Protein AF-A0A2V9Q5D6-F1 (afdb_monomer)

Solvent-accessible surface area (backbone atoms only — not comparable to full-atom values): 4364 Å² total; per-residue (Å²): 118,66,48,66,47,59,44,69,49,68,71,90,71,55,64,74,38,73,46,75,38,42,31,38,34,31,32,79,84,71,51,72,45,82,33,27,74,70,25,51,52,46,48,75,31,69,74,29,24,40,53,38,58,69,25,43,32,35,28,67,34,93,76,88,52,37,45,31,41,33,42,98,91,50,79,38,73,31,98

pLDDT: mean 80.44, std 10.51, range [45.72, 89.5]

Secondary structure (DSSP, 8-state):
--EEEEESSS--PPTT-EEE-EEEEEPTTS-EEE-TTTSEEEES-TTTEEE-TTSEEEE-SSS---EEEEETTEEEEE-

Nearest PDB structures (foldseek):
  8gyr-assembly2_B  TM=9.539E-01  e=2.148E-06  Leptospira interrogans
  8gyr-assembly1_A  TM=9.686E-01  e=7.902E-06  Leptospira interrogans
  2mog-assembly1_A  TM=8.688E-01  e=7.952E-05  Leptospira interrogans
  7r5j-assembly1_10  TM=8.779E-01  e=4.455E-03  Homo sapiens
  4uic-assembly1_A  TM=7.111E-01  e=7.637E-02  Geobacillus stearothermophilus

Structure (mmCIF, N/CA/C/O backbone):
data_AF-A0A2V9Q5D6-F1
#
_entry.id   AF-A0A2V9Q5D6-F1
#
loop_
_atom_site.group_PDB
_atom_site.id
_atom_site.type_symbol
_atom_site.label_atom_id
_atom_site.label_alt_id
_atom_site.label_comp_id
_atom_site.label_asym_id
_atom_site.label_entity_id
_atom_site.label_seq_id
_atom_site.pdbx_PDB_ins_code
_atom_site.Cartn_x
_atom_site.Cartn_y
_atom_site.Cartn_z
_atom_site.occupancy
_atom_site.B_iso_or_equiv
_atom_site.auth_seq_id
_atom_site.auth_comp_id
_atom_site.auth_asym_id
_atom_site.auth_atom_id
_atom_site.pdbx_PDB_model_num
ATOM 1 N N . MET A 1 1 ? 5.806 1.723 -18.320 1.00 67.31 1 MET A N 1
ATOM 2 C CA . MET A 1 1 ? 5.492 0.694 -17.301 1.00 67.31 1 MET A CA 1
ATOM 3 C C . MET A 1 1 ? 4.612 -0.343 -17.974 1.00 67.31 1 MET A C 1
ATOM 5 O O . MET A 1 1 ? 3.700 0.054 -18.684 1.00 67.31 1 MET A O 1
ATOM 9 N N . ALA A 1 2 ? 4.952 -1.622 -17.848 1.00 73.81 2 ALA A N 1
ATOM 10 C CA . ALA A 1 2 ? 4.269 -2.732 -18.509 1.00 73.81 2 ALA A CA 1
ATOM 11 C C . ALA A 1 2 ? 3.286 -3.447 -17.570 1.00 73.81 2 ALA A C 1
ATOM 13 O O . ALA A 1 2 ? 2.196 -3.805 -18.002 1.00 73.81 2 ALA A O 1
ATOM 14 N N . SER A 1 3 ? 3.636 -3.613 -16.291 1.00 80.00 3 SER A N 1
ATOM 15 C CA . SER A 1 3 ? 2.760 -4.235 -15.292 1.00 80.00 3 SER A CA 1
ATOM 16 C C . SER A 1 3 ? 3.086 -3.775 -13.870 1.00 80.00 3 SER A C 1
ATOM 18 O O . SER A 1 3 ? 4.175 -3.264 -13.601 1.00 80.00 3 SER A O 1
ATOM 20 N N . LEU A 1 4 ? 2.125 -3.945 -12.962 1.00 83.31 4 LEU A N 1
ATOM 21 C CA . LEU A 1 4 ? 2.287 -3.741 -11.524 1.00 83.31 4 LEU A CA 1
ATOM 22 C C . LEU A 1 4 ? 1.920 -5.040 -10.820 1.00 83.31 4 LEU A C 1
ATOM 24 O O . LEU A 1 4 ? 0.826 -5.549 -11.027 1.00 83.31 4 LEU A O 1
ATOM 28 N N . ALA A 1 5 ? 2.815 -5.556 -9.990 1.00 84.12 5 ALA A N 1
ATOM 29 C CA . ALA A 1 5 ? 2.556 -6.704 -9.137 1.00 84.12 5 ALA A CA 1
ATOM 30 C C . ALA A 1 5 ? 2.566 -6.260 -7.673 1.00 84.12 5 ALA A C 1
ATOM 32 O O . ALA A 1 5 ? 3.471 -5.540 -7.247 1.00 84.12 5 ALA A O 1
ATOM 33 N N . VAL A 1 6 ? 1.568 -6.694 -6.906 1.00 84.19 6 VAL A N 1
ATOM 34 C CA . VAL A 1 6 ? 1.502 -6.481 -5.457 1.00 84.19 6 VAL A CA 1
ATOM 35 C C . VAL A 1 6 ? 1.759 -7.807 -4.759 1.00 84.19 6 VAL A C 1
ATOM 37 O O . VAL A 1 6 ? 1.095 -8.801 -5.047 1.00 84.19 6 VAL A O 1
ATOM 40 N N . THR A 1 7 ? 2.712 -7.811 -3.832 1.00 82.19 7 THR A N 1
ATOM 41 C CA . THR A 1 7 ? 3.079 -8.998 -3.061 1.00 82.19 7 THR A CA 1
ATOM 42 C C . THR A 1 7 ? 3.093 -8.668 -1.567 1.00 82.19 7 THR A C 1
ATOM 44 O O . THR A 1 7 ? 3.720 -7.677 -1.183 1.00 82.19 7 THR A O 1
ATOM 47 N N . PRO A 1 8 ? 2.478 -9.498 -0.708 1.00 76.62 8 PRO A N 1
ATOM 48 C CA . PRO A 1 8 ? 1.647 -10.661 -1.036 1.00 76.62 8 PRO A CA 1
ATOM 49 C C . PRO A 1 8 ? 0.297 -10.254 -1.635 1.00 76.62 8 PRO A C 1
ATOM 51 O O . PRO A 1 8 ? -0.301 -9.278 -1.193 1.00 76.62 8 PRO A O 1
ATOM 54 N N . ALA A 1 9 ? -0.187 -11.016 -2.619 1.00 63.00 9 ALA A N 1
ATOM 55 C CA . ALA A 1 9 ? -1.480 -10.738 -3.239 1.00 63.00 9 ALA A CA 1
ATOM 56 C C . ALA A 1 9 ? -2.668 -11.128 -2.333 1.00 63.00 9 ALA A C 1
ATOM 58 O O . ALA A 1 9 ? -3.734 -10.525 -2.362 1.00 63.00 9 ALA A O 1
ATOM 59 N N . ASN A 1 10 ? -2.471 -12.127 -1.485 1.00 62.28 10 ASN A N 1
ATOM 60 C CA . ASN A 1 10 ? -3.498 -12.643 -0.592 1.00 62.28 10 ASN A CA 1
ATOM 61 C C . ASN A 1 10 ? -2.800 -13.006 0.715 1.00 62.28 10 ASN A C 1
ATOM 63 O O . ASN A 1 10 ? -2.259 -14.103 0.872 1.00 62.28 10 ASN A O 1
ATOM 67 N N . SER A 1 11 ? -2.757 -12.030 1.619 1.00 61.72 11 SER A N 1
ATOM 68 C CA . SER A 1 11 ? -2.274 -12.205 2.983 1.00 61.72 11 SER A CA 1
ATOM 69 C C . SER A 1 11 ? -3.468 -12.295 3.915 1.00 61.72 11 SER A C 1
ATOM 71 O O . SER A 1 11 ? -4.214 -11.334 4.068 1.00 61.72 11 SER A O 1
ATOM 73 N N . SER A 1 12 ? -3.629 -13.440 4.573 1.00 66.69 12 SER A N 1
ATOM 74 C CA . SER A 1 12 ? -4.591 -13.581 5.663 1.00 66.69 12 SER A CA 1
ATOM 75 C C . SER A 1 12 ? -3.982 -12.968 6.923 1.00 66.69 12 SER A C 1
ATOM 77 O O . SER A 1 12 ? -3.217 -13.617 7.635 1.00 66.69 12 SER A O 1
ATOM 79 N N . ILE A 1 13 ? -4.265 -11.690 7.163 1.00 68.56 13 ILE A N 1
ATOM 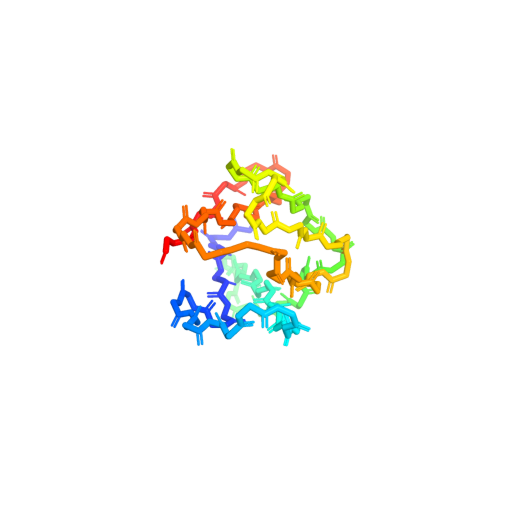80 C CA . ILE A 1 13 ? -3.740 -10.940 8.305 1.00 68.56 13 ILE A CA 1
ATOM 81 C C . ILE A 1 13 ? -4.673 -11.154 9.500 1.00 68.56 13 ILE A C 1
ATOM 83 O O . ILE A 1 13 ? -5.892 -11.059 9.375 1.00 68.56 13 ILE A O 1
ATOM 87 N N . ILE A 1 14 ? -4.112 -11.437 10.674 1.00 76.00 14 ILE A N 1
ATOM 88 C CA . ILE A 1 14 ? -4.898 -11.515 11.909 1.00 76.00 14 ILE A CA 1
ATOM 89 C C . ILE A 1 14 ? -5.337 -10.096 12.290 1.00 76.00 14 ILE A C 1
ATOM 91 O O . ILE A 1 14 ? -4.568 -9.143 12.167 1.00 76.00 14 ILE A O 1
ATOM 95 N N . VAL A 1 15 ? -6.562 -9.944 12.787 1.00 77.25 15 VAL A N 1
ATOM 96 C CA . VAL A 1 15 ? -7.042 -8.665 13.327 1.00 77.25 15 VAL A CA 1
ATOM 97 C C . VAL A 1 15 ? -6.096 -8.129 14.395 1.00 77.25 15 VAL A C 1
ATOM 99 O O . VAL A 1 15 ? -5.641 -8.864 15.269 1.00 77.25 15 VAL A O 1
ATOM 102 N N . GLY A 1 16 ? -5.780 -6.841 14.296 1.00 78.94 16 GLY A N 1
ATOM 103 C CA . GLY A 1 16 ? -4.802 -6.156 15.133 1.00 78.94 16 GLY A CA 1
ATOM 104 C C . GLY A 1 16 ? -3.354 -6.285 14.653 1.00 78.94 16 GLY A C 1
ATOM 105 O O . GLY A 1 16 ? -2.482 -5.654 15.243 1.00 78.94 16 GLY A O 1
ATOM 106 N N . ASN A 1 17 ? -3.072 -7.064 13.600 1.00 85.06 17 ASN A N 1
ATOM 107 C CA . ASN A 1 17 ? -1.741 -7.138 12.995 1.00 85.06 17 ASN A CA 1
ATOM 108 C C . ASN A 1 17 ? -1.613 -6.273 11.742 1.00 85.06 17 ASN A C 1
ATOM 110 O O . ASN A 1 17 ? -2.592 -5.893 11.088 1.00 85.06 17 ASN A O 1
ATOM 114 N N . THR A 1 18 ? -0.356 -5.995 11.410 1.00 85.81 18 THR A N 1
ATOM 115 C CA . THR A 1 18 ? 0.035 -5.305 10.191 1.00 85.81 18 THR A CA 1
ATOM 116 C C . THR A 1 18 ? 0.728 -6.260 9.225 1.00 85.81 18 THR A C 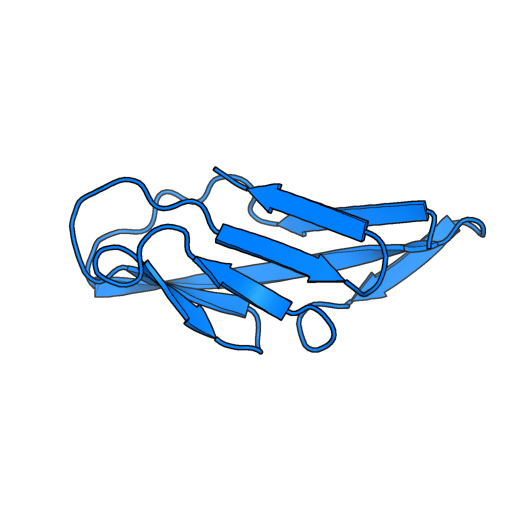1
ATOM 118 O O . THR A 1 18 ? 1.383 -7.223 9.618 1.00 85.81 18 THR A O 1
ATOM 121 N N . GLN A 1 19 ? 0.572 -5.989 7.938 1.00 86.12 19 GLN A N 1
ATOM 122 C CA . GLN A 1 19 ? 1.199 -6.695 6.839 1.00 86.12 19 GLN A CA 1
ATOM 123 C C . GLN A 1 19 ? 1.846 -5.668 5.924 1.00 86.12 19 GLN A C 1
ATOM 125 O O . GLN A 1 19 ? 1.192 -4.755 5.423 1.00 86.12 19 GLN A O 1
ATOM 130 N N . GLN A 1 20 ? 3.135 -5.844 5.662 1.00 88.25 20 GLN A N 1
ATOM 131 C CA . GLN A 1 20 ? 3.813 -5.065 4.640 1.00 88.25 20 GLN A CA 1
ATOM 132 C C . GLN A 1 20 ? 3.427 -5.607 3.260 1.00 88.25 20 GLN A C 1
ATOM 134 O O . GLN A 1 20 ? 3.641 -6.788 2.973 1.00 88.25 20 GLN A O 1
ATOM 139 N N . LEU A 1 21 ? 2.870 -4.737 2.424 1.00 87.62 21 LEU A N 1
ATOM 140 C CA . LEU A 1 21 ? 2.640 -4.946 1.003 1.00 87.62 21 LEU A CA 1
ATOM 141 C C . LEU A 1 21 ? 3.770 -4.276 0.229 1.00 87.62 21 LEU A C 1
ATOM 143 O O . LEU A 1 21 ? 4.263 -3.211 0.604 1.00 87.62 21 LEU A O 1
ATOM 147 N N . THR A 1 22 ? 4.185 -4.916 -0.855 1.00 88.06 22 THR A N 1
ATOM 148 C CA . THR A 1 22 ? 5.237 -4.428 -1.741 1.00 88.06 22 THR A CA 1
ATOM 149 C C . THR A 1 22 ? 4.678 -4.349 -3.149 1.00 88.06 22 THR A C 1
ATOM 151 O O . THR A 1 22 ? 4.232 -5.359 -3.692 1.00 88.06 22 THR A O 1
ATOM 154 N N . ALA A 1 23 ? 4.711 -3.162 -3.750 1.00 88.38 23 ALA A N 1
ATOM 155 C CA . ALA A 1 23 ? 4.321 -2.973 -5.140 1.00 88.38 23 ALA A CA 1
ATOM 156 C C . ALA A 1 23 ? 5.577 -2.928 -6.013 1.00 88.38 23 ALA A C 1
ATOM 158 O O . ALA A 1 23 ? 6.425 -2.046 -5.865 1.00 88.38 23 ALA A O 1
ATOM 159 N N . THR A 1 24 ? 5.703 -3.878 -6.933 1.00 88.06 24 THR A N 1
ATOM 160 C CA . THR A 1 24 ? 6.802 -3.947 -7.898 1.00 88.06 24 THR A CA 1
ATOM 161 C C . THR A 1 24 ? 6.252 -3.657 -9.285 1.00 88.06 24 THR A C 1
ATOM 163 O O . THR A 1 24 ? 5.387 -4.376 -9.779 1.00 88.06 24 THR A O 1
ATOM 166 N N . GLY A 1 25 ? 6.726 -2.580 -9.904 1.00 88.12 25 GLY A N 1
ATOM 167 C CA . GLY A 1 25 ? 6.410 -2.252 -11.287 1.00 88.12 25 GLY A CA 1
ATOM 168 C C . GLY A 1 25 ? 7.441 -2.856 -12.229 1.00 88.12 25 GLY A C 1
ATOM 169 O O . GLY A 1 25 ? 8.638 -2.643 -12.043 1.00 88.12 25 GLY A O 1
ATOM 170 N N . THR A 1 26 ? 6.987 -3.558 -13.260 1.00 87.50 26 THR A N 1
ATOM 171 C CA . THR A 1 26 ? 7.840 -4.044 -14.349 1.00 87.50 26 THR A CA 1
ATOM 172 C C . THR A 1 26 ? 7.672 -3.124 -15.553 1.00 87.50 26 THR A C 1
ATOM 174 O O . THR A 1 26 ? 6.554 -2.790 -15.951 1.00 87.50 26 THR A O 1
ATOM 177 N N . TYR A 1 27 ? 8.775 -2.662 -16.134 1.00 84.31 27 TYR A N 1
ATOM 178 C CA . TYR A 1 27 ? 8.803 -1.822 -17.329 1.00 84.31 27 TYR A CA 1
ATOM 179 C C . TYR A 1 27 ? 8.821 -2.677 -18.598 1.00 84.31 27 TYR A C 1
ATOM 181 O O . TYR A 1 27 ? 9.153 -3.857 -18.570 1.00 84.31 27 TYR A O 1
ATOM 189 N N . SER A 1 28 ? 8.472 -2.068 -19.732 1.00 81.62 28 SER A N 1
ATOM 190 C CA . SER A 1 28 ? 8.498 -2.729 -21.046 1.00 81.62 28 SER A CA 1
ATOM 191 C C . SER A 1 28 ? 9.896 -3.199 -21.450 1.00 81.62 28 SER A C 1
ATOM 193 O O . SER A 1 28 ? 10.018 -4.116 -22.248 1.00 81.62 28 SER A O 1
ATOM 195 N N . ASP A 1 29 ? 10.931 -2.599 -20.862 1.00 83.38 29 ASP A N 1
ATOM 196 C CA . ASP A 1 29 ? 12.338 -2.954 -21.053 1.00 83.38 29 ASP A CA 1
ATOM 197 C C . ASP A 1 29 ? 12.802 -4.103 -20.127 1.00 83.38 29 ASP A C 1
ATOM 199 O O . ASP A 1 29 ? 13.990 -4.340 -19.945 1.00 83.38 29 ASP A O 1
ATOM 203 N N . GLY A 1 30 ? 11.871 -4.775 -19.436 1.00 79.88 30 GLY A N 1
ATOM 204 C CA . GLY A 1 30 ? 12.156 -5.872 -18.500 1.00 79.88 30 GLY A CA 1
ATOM 205 C C . GLY A 1 30 ? 12.700 -5.440 -17.132 1.00 79.88 30 GLY A C 1
ATOM 206 O O . GLY A 1 30 ? 12.721 -6.241 -16.199 1.00 79.88 30 GLY A O 1
ATOM 207 N N . SER A 1 31 ? 13.088 -4.173 -16.973 1.00 86.44 31 SER A N 1
ATOM 208 C CA . SER A 1 31 ? 13.500 -3.620 -15.680 1.00 86.44 31 SER A CA 1
ATOM 209 C C . SER A 1 31 ? 12.361 -3.670 -14.658 1.00 86.44 31 SER A C 1
ATOM 211 O O . SER A 1 31 ? 11.211 -3.382 -14.984 1.00 86.44 31 SER A O 1
ATOM 213 N N . MET A 1 32 ? 12.681 -3.993 -13.406 1.00 87.31 32 MET A N 1
ATOM 214 C CA . MET A 1 32 ? 11.743 -3.970 -12.281 1.00 87.31 32 MET A CA 1
ATOM 215 C C . MET A 1 32 ? 12.128 -2.853 -11.315 1.00 87.31 32 MET A C 1
ATOM 217 O O . MET A 1 32 ? 13.306 -2.638 -11.035 1.00 87.31 32 MET A O 1
ATOM 221 N N . SER A 1 33 ? 11.145 -2.132 -10.786 1.00 86.88 33 SER A N 1
ATOM 222 C CA . SER A 1 33 ? 11.374 -1.128 -9.747 1.00 86.88 33 SER A CA 1
ATOM 223 C C . SER A 1 33 ? 10.342 -1.238 -8.645 1.00 86.88 33 SER A C 1
ATOM 225 O O . SER A 1 33 ? 9.174 -1.553 -8.876 1.00 86.88 33 SER A O 1
ATOM 227 N N . ASN A 1 34 ? 10.789 -0.971 -7.423 1.00 88.31 34 ASN A N 1
ATOM 228 C CA . ASN A 1 34 ? 9.910 -0.965 -6.273 1.00 88.31 34 ASN A CA 1
ATOM 229 C C . ASN A 1 34 ? 9.131 0.352 -6.254 1.00 88.31 34 ASN A C 1
ATOM 231 O O . ASN A 1 34 ? 9.699 1.422 -6.054 1.00 88.31 34 ASN A O 1
ATOM 235 N N . LEU A 1 35 ? 7.830 0.258 -6.502 1.00 87.12 35 LEU A N 1
ATOM 236 C CA . LEU A 1 35 ? 6.911 1.388 -6.554 1.00 87.12 35 LEU A CA 1
ATOM 237 C C . LEU A 1 35 ? 6.062 1.486 -5.287 1.00 87.12 35 LEU A C 1
ATOM 239 O O . LEU A 1 35 ? 5.153 2.301 -5.244 1.00 87.12 35 LEU A O 1
ATOM 243 N N . THR A 1 36 ? 6.353 0.704 -4.245 1.00 87.25 36 THR A N 1
ATOM 244 C CA . THR A 1 36 ? 5.580 0.650 -2.992 1.00 87.25 36 THR A CA 1
ATOM 245 C C . THR A 1 36 ? 5.250 2.029 -2.420 1.00 87.25 36 THR A C 1
ATOM 247 O O . THR A 1 36 ? 4.104 2.261 -2.059 1.00 87.25 36 THR A O 1
ATOM 250 N N . SER A 1 37 ? 6.207 2.961 -2.409 1.00 85.19 37 SER A N 1
ATOM 251 C CA . SER A 1 37 ? 5.992 4.341 -1.935 1.00 85.19 37 SER A CA 1
ATOM 252 C C . SER A 1 37 ? 5.582 5.329 -3.037 1.00 85.19 37 SER A C 1
ATOM 254 O O . SER A 1 37 ? 5.365 6.505 -2.766 1.00 85.19 37 SER A O 1
ATOM 256 N N . SER A 1 38 ? 5.539 4.885 -4.294 1.00 86.00 38 SER A N 1
ATOM 257 C CA . SER A 1 38 ? 5.117 5.673 -5.464 1.00 86.00 38 SER A CA 1
ATOM 258 C C . SER A 1 38 ? 3.696 5.351 -5.930 1.00 86.00 38 SER A C 1
ATOM 260 O O . SER A 1 38 ? 3.161 6.067 -6.772 1.00 86.00 38 SER A O 1
ATOM 262 N N . VAL A 1 39 ? 3.087 4.276 -5.426 1.00 87.06 39 VAL A N 1
ATOM 263 C CA . VAL A 1 39 ? 1.696 3.916 -5.713 1.00 87.06 39 VAL A CA 1
ATOM 264 C C . VAL A 1 39 ? 0.755 4.503 -4.664 1.00 87.06 39 VAL A C 1
ATOM 266 O O . VAL A 1 39 ? 1.097 4.636 -3.490 1.00 87.06 39 VAL A O 1
ATOM 269 N N . SER A 1 40 ? -0.458 4.835 -5.087 1.00 87.31 40 SER A N 1
ATOM 270 C CA . SER A 1 40 ? -1.556 5.159 -4.187 1.00 87.31 40 SER A CA 1
ATOM 271 C C . SER A 1 40 ? -2.204 3.871 -3.709 1.00 87.31 40 SER A C 1
ATOM 273 O O . SER A 1 40 ? -2.757 3.115 -4.507 1.00 87.31 40 SER A O 1
ATOM 275 N N . TRP A 1 41 ? -2.133 3.634 -2.406 1.00 89.31 41 TRP A N 1
ATOM 276 C CA . TRP A 1 41 ? -2.814 2.526 -1.757 1.00 89.31 41 TRP A CA 1
ATOM 277 C C . TRP A 1 41 ? -4.213 2.952 -1.322 1.00 89.31 41 TRP A C 1
ATOM 279 O O . TRP A 1 41 ? -4.379 3.977 -0.660 1.00 89.31 41 TRP A O 1
ATOM 289 N N . THR A 1 42 ? -5.215 2.156 -1.668 1.00 86.69 42 THR A N 1
ATOM 290 C CA . THR A 1 42 ? -6.597 2.324 -1.218 1.00 86.69 42 THR A CA 1
ATOM 291 C C . THR A 1 42 ? -7.108 1.011 -0.647 1.00 86.69 42 THR A C 1
ATOM 293 O O . THR A 1 42 ? -6.757 -0.067 -1.120 1.00 86.69 42 THR A O 1
ATOM 296 N N . SER A 1 43 ? -7.921 1.095 0.399 1.00 88.12 43 SER A N 1
ATOM 297 C CA . SER A 1 43 ? -8.636 -0.055 0.950 1.00 88.12 43 SER A CA 1
ATOM 298 C C . SER A 1 43 ? -10.103 0.059 0.568 1.00 88.12 43 SER A C 1
ATOM 300 O O . SER A 1 43 ? -10.645 1.166 0.581 1.00 88.12 43 SER A O 1
ATOM 302 N N . SER A 1 44 ? -10.748 -1.061 0.242 1.00 88.69 44 SER A N 1
ATOM 303 C CA . SER A 1 44 ? -12.195 -1.093 0.020 1.00 88.69 44 SER A CA 1
ATOM 304 C C . SER A 1 44 ? -12.970 -0.727 1.281 1.00 88.69 44 SER A C 1
ATOM 306 O O . SER A 1 44 ? -14.064 -0.186 1.179 1.00 88.69 44 SER A O 1
ATOM 308 N N . ASP A 1 45 ? -12.407 -1.032 2.455 1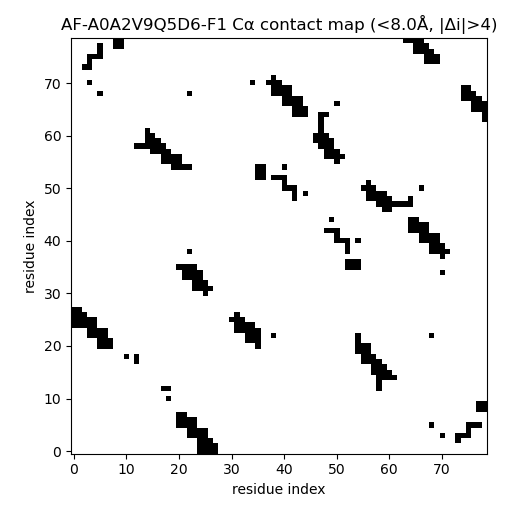.00 87.81 45 ASP A N 1
ATOM 309 C CA . ASP A 1 45 ? -13.106 -0.924 3.728 1.00 87.81 45 ASP A CA 1
ATOM 310 C C . ASP A 1 45 ? -12.146 -0.518 4.852 1.00 87.81 45 ASP A C 1
ATOM 312 O O . ASP A 1 45 ? -11.467 -1.341 5.471 1.00 87.81 45 ASP A O 1
ATOM 316 N N . SER A 1 46 ? -12.072 0.786 5.126 1.00 85.12 46 SER A N 1
ATOM 317 C CA . SER A 1 46 ? -11.198 1.347 6.165 1.00 85.12 46 SER A CA 1
ATOM 318 C C . SER A 1 46 ? -11.590 0.941 7.589 1.00 85.12 46 SER A C 1
ATOM 320 O O . SER A 1 46 ? -10.782 1.084 8.503 1.00 85.12 46 SER A O 1
ATOM 322 N N . SER A 1 47 ? -12.808 0.432 7.792 1.00 86.19 47 SER A N 1
ATOM 323 C CA . SER A 1 47 ? -13.251 -0.125 9.075 1.00 86.19 47 SER A CA 1
ATOM 324 C C . SER A 1 47 ? -12.681 -1.522 9.338 1.00 86.19 47 SER A C 1
ATOM 326 O O . SER A 1 47 ? -12.552 -1.916 10.495 1.00 86.19 47 SER A O 1
ATOM 328 N N . ILE A 1 48 ? -12.312 -2.254 8.281 1.00 86.31 48 ILE A N 1
ATOM 329 C CA . ILE A 1 48 ? -11.756 -3.611 8.353 1.00 86.31 48 ILE A CA 1
ATOM 330 C C . ILE A 1 48 ? -10.236 -3.569 8.214 1.00 86.31 48 ILE A C 1
ATOM 332 O O . ILE A 1 48 ? -9.532 -4.144 9.043 1.00 86.31 48 ILE A O 1
ATOM 336 N N . THR A 1 49 ? -9.717 -2.846 7.219 1.00 87.19 49 THR A N 1
ATOM 337 C CA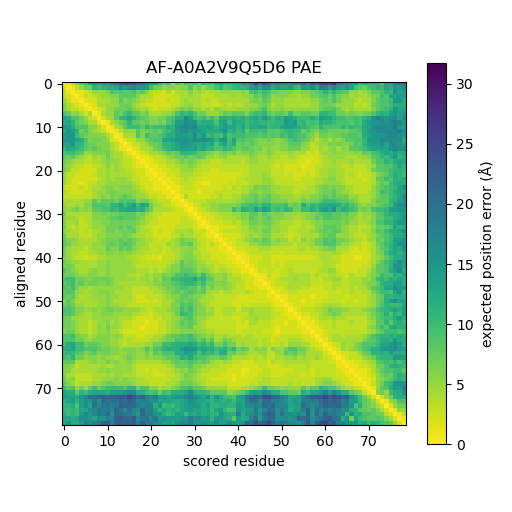 . THR A 1 49 ? -8.279 -2.745 6.944 1.00 87.19 49 THR A CA 1
ATOM 338 C C . THR A 1 49 ? -7.919 -1.340 6.479 1.00 87.19 49 THR A C 1
ATOM 340 O O . THR A 1 49 ? -8.512 -0.800 5.548 1.00 87.19 49 THR A O 1
ATOM 343 N N . THR A 1 50 ? -6.895 -0.749 7.083 1.00 88.38 50 THR A N 1
ATOM 344 C CA . THR A 1 50 ? -6.282 0.505 6.614 1.00 88.38 50 THR A CA 1
ATOM 345 C C . THR A 1 50 ? -4.944 0.209 5.960 1.00 88.38 50 THR A C 1
ATOM 347 O O . THR A 1 50 ? -4.305 -0.778 6.295 1.00 88.38 50 THR A O 1
ATOM 350 N N . VAL A 1 51 ? -4.501 1.030 5.014 1.00 89.50 51 VAL A N 1
ATOM 351 C CA . VAL A 1 51 ? -3.204 0.855 4.350 1.00 89.50 51 VAL A CA 1
ATOM 352 C C . VAL A 1 51 ? -2.476 2.191 4.295 1.00 89.50 51 VAL A C 1
ATOM 354 O O . VAL A 1 51 ? -3.080 3.217 3.988 1.00 89.50 51 VAL A O 1
ATOM 357 N N . SER A 1 52 ? -1.191 2.198 4.645 1.00 89.38 52 SER A N 1
ATOM 358 C CA . SER A 1 52 ? -0.356 3.395 4.558 1.00 89.38 52 SER A CA 1
ATOM 359 C C . SER A 1 52 ? 0.161 3.621 3.135 1.00 89.38 52 SER A C 1
ATOM 361 O O . SER A 1 52 ? 0.252 2.703 2.321 1.00 89.38 52 SER A O 1
ATOM 363 N N . SER A 1 53 ? 0.621 4.839 2.859 1.00 84.31 53 SER A N 1
ATOM 364 C CA . SER A 1 53 ? 1.349 5.172 1.627 1.00 84.31 53 SER A CA 1
ATOM 365 C C . SER A 1 53 ? 2.673 4.414 1.466 1.00 84.31 53 SER A C 1
ATOM 367 O O . SER A 1 53 ? 3.201 4.344 0.363 1.00 84.31 53 SER A O 1
ATOM 369 N N . SER A 1 54 ? 3.198 3.816 2.538 1.00 85.69 54 SER A N 1
ATOM 370 C CA . SER A 1 54 ? 4.350 2.910 2.495 1.00 85.69 54 SER A CA 1
ATOM 371 C C . SER A 1 54 ? 3.966 1.447 2.239 1.00 85.69 54 SER A C 1
ATOM 373 O O . SER A 1 54 ? 4.831 0.580 2.322 1.00 85.69 54 SER A O 1
ATOM 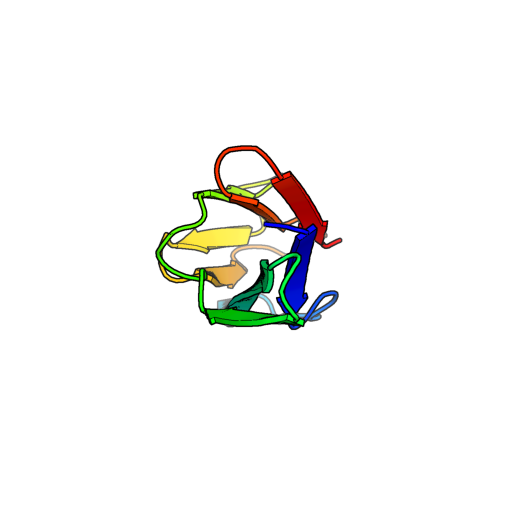375 N N . GLY A 1 55 ? 2.694 1.149 1.950 1.00 86.56 55 GLY A N 1
ATOM 376 C CA . GLY A 1 55 ? 2.193 -0.209 1.727 1.00 86.56 55 GLY A CA 1
ATOM 377 C C . GLY A 1 55 ? 1.969 -1.015 3.006 1.00 86.56 55 GLY A C 1
ATOM 378 O O . GLY A 1 55 ? 1.828 -2.230 2.940 1.00 86.56 55 GLY A O 1
ATOM 379 N N . LEU A 1 56 ? 1.944 -0.389 4.185 1.00 88.44 56 LEU A N 1
ATOM 380 C CA . LEU A 1 56 ? 1.682 -1.094 5.439 1.00 88.44 56 LEU A CA 1
ATOM 381 C C . LEU A 1 56 ? 0.170 -1.228 5.648 1.00 88.44 56 LEU A C 1
ATOM 383 O O . LEU A 1 56 ? -0.494 -0.266 6.035 1.00 88.44 56 LEU A O 1
ATOM 387 N N . ALA A 1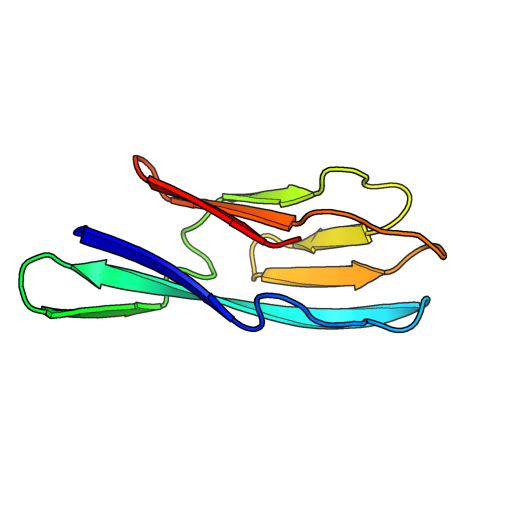 57 ? -0.373 -2.413 5.386 1.00 88.25 57 ALA A N 1
ATOM 388 C CA . ALA A 1 57 ? -1.767 -2.742 5.649 1.00 88.25 57 ALA A CA 1
ATOM 389 C C . ALA A 1 57 ? -1.954 -3.134 7.120 1.00 88.25 57 ALA A C 1
ATOM 391 O O . ALA A 1 57 ? -1.198 -3.936 7.648 1.00 88.25 57 ALA A O 1
ATOM 392 N N . THR A 1 58 ? -2.957 -2.587 7.793 1.00 87.50 58 THR A N 1
ATOM 393 C CA . THR A 1 58 ? -3.287 -2.830 9.201 1.00 87.50 58 THR A CA 1
ATOM 394 C C . THR A 1 58 ? -4.720 -3.315 9.289 1.00 87.50 58 THR A C 1
ATOM 396 O O . THR A 1 58 ? -5.638 -2.597 8.892 1.00 87.50 58 THR A O 1
ATOM 399 N N . SER A 1 59 ? -4.921 -4.519 9.821 1.00 86.69 59 SER A N 1
ATOM 400 C CA . SER A 1 59 ? -6.263 -5.072 10.014 1.00 86.69 59 SER A CA 1
ATOM 401 C C . SER A 1 59 ? -6.838 -4.607 11.345 1.00 86.69 59 SER A C 1
ATOM 403 O O . SER A 1 59 ? -6.257 -4.849 12.398 1.00 86.69 59 SER A O 1
ATOM 405 N N . LEU A 1 60 ? -7.982 -3.937 11.292 1.00 84.81 60 LEU A N 1
ATOM 406 C CA . LEU A 1 60 ? -8.699 -3.364 12.430 1.00 84.81 60 LEU A CA 1
ATOM 407 C C . LEU A 1 60 ? -9.852 -4.259 12.895 1.00 84.81 60 LEU A C 1
ATOM 409 O O . LEU A 1 60 ? -10.115 -4.325 14.093 1.00 84.81 60 LEU A O 1
ATOM 413 N N . ALA A 1 61 ? -10.517 -4.965 11.975 1.00 85.00 61 ALA A N 1
ATOM 414 C CA . ALA A 1 61 ? -11.675 -5.801 12.283 1.00 85.00 61 ALA A CA 1
ATOM 415 C C . ALA A 1 61 ? -11.701 -7.096 11.462 1.00 85.00 61 ALA A C 1
ATOM 417 O O . ALA A 1 61 ? -11.028 -7.215 10.439 1.00 85.00 61 ALA A O 1
ATOM 418 N N . LEU A 1 62 ? -12.462 -8.088 11.941 1.00 78.50 62 LEU A N 1
ATOM 419 C CA . LEU A 1 62 ? -12.619 -9.372 11.256 1.00 78.50 62 LEU A CA 1
ATOM 420 C C . LEU A 1 62 ? -13.491 -9.154 10.020 1.00 78.50 62 LEU A C 1
ATOM 422 O O . LEU A 1 62 ? -14.630 -8.708 10.136 1.00 78.50 62 LEU A O 1
ATOM 426 N N . GLY A 1 63 ? -12.960 -9.487 8.852 1.00 76.25 63 GLY A N 1
ATOM 427 C CA . GLY A 1 63 ? -13.650 -9.335 7.581 1.00 76.25 63 GLY A CA 1
ATOM 428 C C . GLY A 1 63 ? -12.685 -9.477 6.414 1.00 76.25 63 GLY A C 1
ATOM 429 O O . GLY A 1 63 ? -11.518 -9.823 6.595 1.00 76.25 63 GLY A O 1
ATOM 430 N N . THR A 1 64 ? -13.183 -9.211 5.214 1.00 79.56 64 THR A N 1
ATOM 431 C CA . THR A 1 64 ? -12.385 -9.225 3.988 1.00 79.56 64 THR A CA 1
ATOM 432 C C . THR A 1 64 ? -12.356 -7.808 3.442 1.00 79.56 64 THR A C 1
ATOM 434 O O . THR A 1 64 ? -13.410 -7.215 3.221 1.00 79.56 64 THR A O 1
ATOM 437 N N . ALA A 1 65 ? -11.160 -7.261 3.253 1.00 82.38 65 ALA A N 1
ATOM 438 C CA . ALA A 1 65 ? -10.960 -5.946 2.665 1.00 82.38 65 ALA A CA 1
ATOM 439 C C . ALA A 1 65 ? -9.971 -6.064 1.514 1.00 82.38 65 ALA A C 1
ATOM 441 O O . ALA A 1 65 ? -8.920 -6.689 1.644 1.00 82.38 65 ALA A O 1
ATOM 442 N N . VAL A 1 66 ? -10.317 -5.444 0.394 1.00 84.19 66 VAL A N 1
ATOM 443 C CA . VAL A 1 66 ? -9.516 -5.479 -0.826 1.00 84.19 66 VAL A CA 1
ATOM 444 C C . VAL A 1 66 ? -8.603 -4.266 -0.815 1.00 84.19 66 VAL A C 1
ATOM 446 O O . VAL A 1 66 ? -9.075 -3.128 -0.751 1.00 84.19 66 VAL A O 1
ATOM 449 N N . VAL A 1 67 ? -7.296 -4.498 -0.899 1.00 86.31 67 VAL A N 1
ATOM 450 C CA . VAL A 1 67 ? -6.316 -3.418 -1.003 1.00 86.31 67 VAL A CA 1
ATOM 451 C C . VAL A 1 67 ? -5.917 -3.251 -2.464 1.00 86.31 67 VAL A C 1
ATOM 453 O O . VAL A 1 67 ? -5.473 -4.185 -3.130 1.00 86.31 67 VAL A O 1
ATOM 456 N N . THR A 1 68 ? -6.078 -2.038 -2.980 1.00 85.12 68 THR A N 1
ATOM 457 C CA . THR A 1 68 ? -5.738 -1.684 -4.357 1.00 85.12 68 THR A CA 1
ATOM 458 C C . THR A 1 68 ? -4.534 -0.758 -4.376 1.00 85.12 68 THR A C 1
ATOM 460 O O . THR A 1 68 ? -4.488 0.237 -3.656 1.00 85.12 68 THR A O 1
ATOM 463 N N . ALA A 1 69 ? -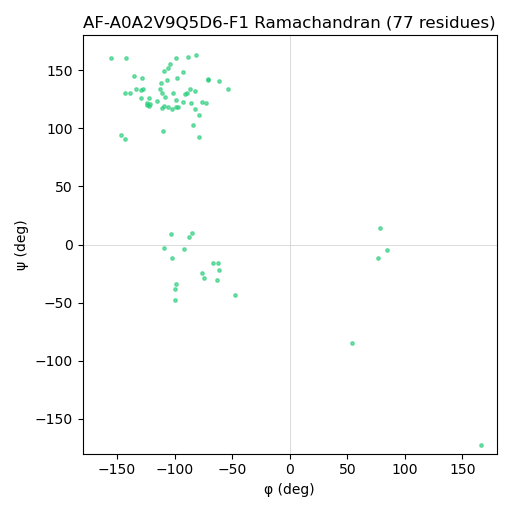3.550 -1.094 -5.206 1.00 85.12 69 ALA A N 1
ATOM 464 C CA . ALA A 1 69 ? -2.404 -0.248 -5.491 1.00 85.12 69 ALA A CA 1
ATOM 465 C C . ALA A 1 69 ? -2.564 0.357 -6.888 1.00 85.12 69 ALA A C 1
ATOM 467 O O . ALA A 1 69 ? -2.578 -0.352 -7.900 1.00 85.12 69 ALA A O 1
ATOM 468 N N . THR A 1 70 ? -2.642 1.680 -6.955 1.00 82.06 70 THR A N 1
ATOM 469 C CA . THR A 1 70 ? -2.732 2.422 -8.213 1.00 82.06 70 THR A CA 1
ATOM 470 C C . THR A 1 70 ? -1.431 3.168 -8.463 1.00 82.06 70 THR A C 1
ATOM 472 O O . THR A 1 70 ? -1.041 4.040 -7.691 1.00 82.06 70 THR A O 1
ATOM 475 N N . SER A 1 71 ? -0.749 2.857 -9.564 1.00 79.06 71 SER A N 1
ATOM 476 C CA . SER A 1 71 ? 0.443 3.585 -10.002 1.00 79.06 71 SER A CA 1
ATOM 477 C C . SER A 1 71 ? 0.119 4.370 -11.265 1.00 79.06 71 SER A C 1
ATOM 479 O O . SER A 1 71 ? 0.130 3.796 -12.345 1.00 79.06 71 SER A O 1
ATOM 481 N N . GLY A 1 72 ? -0.192 5.665 -11.154 1.00 69.38 72 GLY A N 1
ATOM 482 C CA . GLY A 1 72 ? -0.387 6.568 -12.302 1.00 69.38 72 GLY A CA 1
ATOM 483 C C . GLY A 1 72 ? -1.419 6.095 -13.343 1.00 69.38 72 GLY A C 1
ATOM 484 O O . GLY A 1 72 ? -2.570 6.514 -13.305 1.00 69.38 72 GLY A O 1
ATOM 485 N N . SER A 1 73 ? -1.001 5.246 -14.289 1.00 57.09 73 SER A N 1
ATOM 486 C CA . SER A 1 73 ? -1.814 4.703 -15.391 1.00 57.09 73 SER A CA 1
ATOM 487 C C . SER A 1 73 ? -2.159 3.206 -15.276 1.00 57.09 73 SER A C 1
ATOM 489 O O . SER A 1 73 ? -2.886 2.695 -16.123 1.00 57.09 73 SER A O 1
ATOM 491 N N . ILE A 1 74 ? -1.666 2.493 -14.257 1.00 58.41 74 ILE A N 1
ATOM 492 C CA . ILE A 1 74 ? -1.906 1.054 -14.038 1.00 58.41 74 ILE A CA 1
ATOM 493 C C . ILE A 1 74 ? -2.538 0.824 -12.658 1.00 58.41 74 ILE A C 1
ATOM 495 O O . ILE A 1 74 ? -1.948 1.150 -11.627 1.00 58.41 74 ILE A O 1
ATOM 499 N N . ASN A 1 75 ? -3.749 0.259 -12.650 1.00 55.44 75 ASN A N 1
ATOM 500 C CA . ASN A 1 75 ? -4.478 -0.155 -11.449 1.00 55.44 75 ASN A CA 1
ATOM 501 C C . ASN A 1 75 ? -4.244 -1.656 -11.222 1.00 55.44 75 ASN A C 1
ATOM 503 O O . ASN A 1 75 ? -4.634 -2.447 -12.079 1.00 55.44 75 ASN A O 1
ATOM 507 N N . ASN A 1 76 ? -3.647 -2.062 -10.097 1.00 60.03 76 ASN A N 1
ATOM 508 C CA . ASN A 1 76 ? -3.569 -3.473 -9.702 1.00 60.03 76 ASN A CA 1
ATOM 509 C C . ASN A 1 76 ? -4.234 -3.657 -8.331 1.00 60.03 76 ASN A C 1
ATOM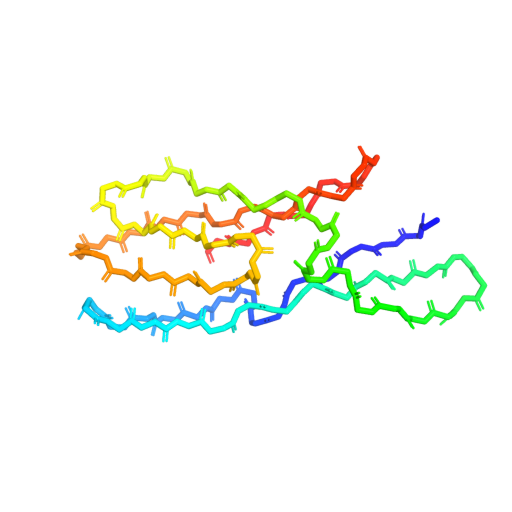 511 O O . ASN A 1 76 ? -3.829 -3.030 -7.353 1.00 60.03 76 ASN A O 1
ATOM 515 N N . HIS A 1 77 ? -5.260 -4.503 -8.256 1.00 52.56 77 HIS A N 1
ATOM 516 C CA . HIS A 1 77 ? -5.972 -4.806 -7.013 1.00 52.56 77 HIS A CA 1
ATOM 517 C C . HIS A 1 77 ? -5.573 -6.174 -6.471 1.00 52.56 77 HIS A C 1
ATOM 519 O O . HIS A 1 77 ? -5.148 -7.044 -7.231 1.00 52.56 77 HIS A O 1
ATOM 525 N N . THR A 1 78 ? -5.721 -6.352 -5.162 1.00 50.62 78 THR A N 1
ATOM 526 C CA . THR A 1 78 ? -5.460 -7.620 -4.494 1.00 50.62 78 THR A CA 1
ATOM 527 C C . THR A 1 78 ? -6.536 -7.898 -3.446 1.00 50.62 78 THR A C 1
ATOM 529 O O . THR A 1 78 ? -6.895 -6.994 -2.689 1.00 50.62 78 THR A O 1
ATOM 532 N N . THR A 1 79 ? -7.113 -9.103 -3.479 1.00 45.72 79 THR A N 1
ATOM 533 C CA . THR A 1 79 ? -8.332 -9.496 -2.741 1.00 45.72 79 THR A CA 1
ATOM 534 C C . THR A 1 79 ? -8.048 -10.377 -1.541 1.00 45.72 79 THR A C 1
ATOM 536 O O . THR A 1 79 ? -7.230 -11.312 -1.702 1.00 45.72 79 THR A O 1
#

Foldseek 3Di:
DPAKDKPPLDDPADAQDKDAIWIWDADPVRDIDTCQLQWDKDKPDVCQWDADSNRIIHGHDPDDIKIWTHHDPYIDIGD

Radius of gyration: 12.43 Å; Cα contacts (8 Å, |Δi|>4): 181; chains: 1; bounding box: 27×20×36 Å

Sequence (79 aa):
MASLAVTPANSSIIVGNTQQLTATGTYSDGSMSNLTSSVSWTSSDSSITTVS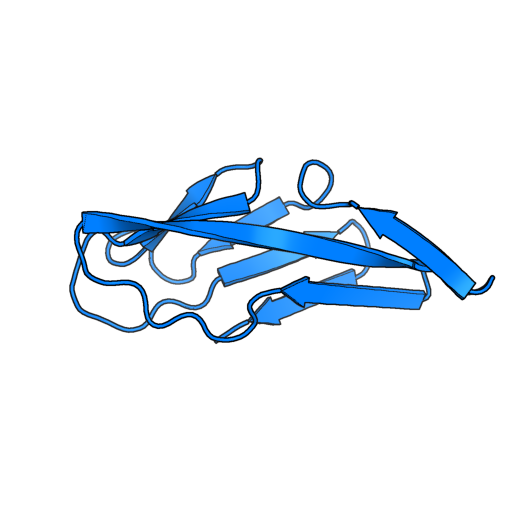SSGLATSLALGTAVVTATSGSINNHTT

Mean predicted aligned error: 6.68 Å